Protein AF-A0A164ES96-F1 (afdb_monomer_lite)

pLDDT: mean 88.78, std 10.43, range [56.09, 97.69]

Structure (mmCIF, N/CA/C/O backbone):
data_AF-A0A164ES96-F1
#
_entry.id   AF-A0A164ES96-F1
#
loop_
_atom_site.group_PDB
_atom_site.id
_atom_site.type_symbol
_atom_site.label_atom_id
_atom_site.label_alt_id
_atom_site.label_comp_id
_atom_site.label_asym_id
_atom_site.label_entity_id
_atom_site.label_seq_id
_atom_site.pdbx_PDB_ins_code
_atom_site.Cartn_x
_atom_site.Cartn_y
_atom_site.Cartn_z
_atom_site.occupancy
_atom_site.B_iso_or_equiv
_atom_site.auth_seq_id
_atom_site.auth_comp_id
_atom_site.auth_asym_id
_atom_site.auth_atom_id
_atom_site.pdbx_PDB_model_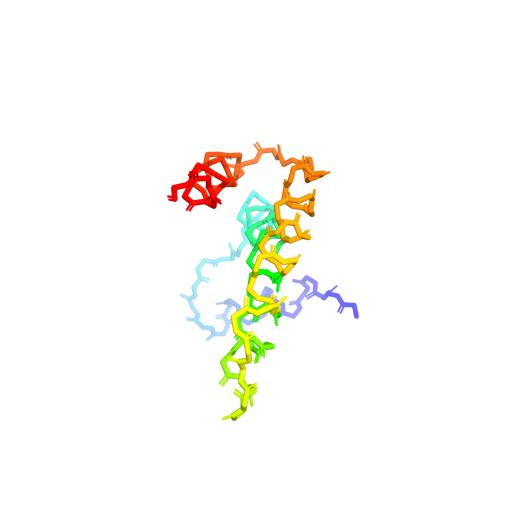num
ATOM 1 N N . SER A 1 1 ? -18.757 3.237 -4.068 1.00 56.09 1 SER A N 1
ATOM 2 C CA . SER A 1 1 ? -18.360 3.824 -2.774 1.00 56.09 1 SER A CA 1
ATOM 3 C C . SER A 1 1 ? -18.228 2.709 -1.751 1.00 56.09 1 SER A C 1
ATOM 5 O O . SER A 1 1 ? -18.923 1.704 -1.869 1.00 56.09 1 SER A O 1
ATOM 7 N N . PHE A 1 2 ? -17.312 2.849 -0.793 1.00 63.59 2 PHE A N 1
ATOM 8 C CA . PHE A 1 2 ? -17.210 1.948 0.355 1.00 63.59 2 PHE A CA 1
ATOM 9 C C . PHE A 1 2 ? -18.459 2.109 1.234 1.00 63.59 2 PHE A C 1
ATOM 11 O O . PHE A 1 2 ? -18.815 3.233 1.580 1.00 63.59 2 PHE A O 1
ATOM 18 N N . ASP A 1 3 ? -19.142 1.006 1.545 1.00 76.94 3 ASP A N 1
ATOM 19 C CA . ASP A 1 3 ? -20.344 0.997 2.382 1.00 76.94 3 ASP A CA 1
ATOM 20 C C . ASP A 1 3 ? -20.012 0.336 3.734 1.00 76.94 3 ASP A C 1
ATOM 22 O O . ASP A 1 3 ? -19.869 -0.892 3.799 1.00 76.94 3 ASP A O 1
ATOM 26 N N . PRO A 1 4 ? -19.864 1.122 4.815 1.00 73.88 4 PRO A N 1
ATOM 27 C CA . PRO A 1 4 ? -19.466 0.602 6.121 1.00 73.88 4 PRO A CA 1
ATOM 28 C C . PRO A 1 4 ? -20.499 -0.359 6.725 1.00 73.88 4 PRO A C 1
ATOM 30 O O . PRO A 1 4 ? -20.137 -1.196 7.555 1.00 73.88 4 PRO A O 1
ATOM 33 N N . LEU A 1 5 ? -21.767 -0.291 6.301 1.00 83.06 5 LEU A N 1
ATOM 34 C CA . LEU A 1 5 ? -22.805 -1.209 6.768 1.00 83.06 5 LEU A CA 1
ATOM 35 C C . LEU A 1 5 ? -22.621 -2.599 6.159 1.00 83.06 5 LEU A C 1
ATOM 37 O O . LEU A 1 5 ? -22.737 -3.594 6.870 1.00 83.06 5 LEU A O 1
ATOM 41 N N . LYS A 1 6 ? -22.238 -2.684 4.878 1.00 87.44 6 LYS A N 1
ATOM 42 C CA . LYS A 1 6 ? -21.965 -3.972 4.216 1.00 87.44 6 LYS A CA 1
ATOM 43 C C . LYS A 1 6 ? -20.798 -4.711 4.854 1.00 87.44 6 LYS A C 1
ATOM 45 O O . LYS A 1 6 ? -20.883 -5.923 5.031 1.00 87.44 6 LYS A O 1
ATOM 50 N N . LEU A 1 7 ? -19.732 -3.991 5.208 1.00 85.94 7 LEU A N 1
ATOM 51 C CA . LEU A 1 7 ? -18.569 -4.590 5.863 1.00 85.94 7 LEU A CA 1
ATOM 52 C C . LEU A 1 7 ? -18.930 -5.121 7.253 1.00 85.94 7 LEU A C 1
ATOM 54 O O . LEU A 1 7 ? -18.578 -6.247 7.584 1.00 85.94 7 LEU A O 1
ATOM 58 N N . ARG A 1 8 ? -19.707 -4.356 8.028 1.00 87.50 8 ARG A N 1
ATOM 59 C CA . ARG A 1 8 ? -20.206 -4.797 9.335 1.00 87.50 8 ARG A CA 1
ATOM 60 C C . ARG A 1 8 ? -21.072 -6.052 9.219 1.00 87.50 8 ARG A C 1
ATOM 62 O O . ARG A 1 8 ? -20.806 -7.031 9.906 1.00 87.50 8 ARG A O 1
ATOM 69 N N . THR A 1 9 ? -22.044 -6.057 8.305 1.00 92.81 9 THR A N 1
ATOM 70 C CA . THR A 1 9 ? -22.889 -7.233 8.046 1.00 92.81 9 THR A CA 1
ATOM 71 C C . THR A 1 9 ? -22.065 -8.444 7.605 1.00 92.81 9 THR A C 1
ATOM 73 O O . THR A 1 9 ? -22.407 -9.577 7.938 1.00 92.81 9 THR A O 1
ATOM 76 N N . LEU A 1 10 ? -20.983 -8.239 6.849 1.00 92.50 10 LEU A N 1
ATOM 77 C CA . LEU A 1 10 ? -20.078 -9.318 6.463 1.00 92.50 10 LEU A CA 1
ATOM 78 C C . LEU A 1 10 ? -19.317 -9.875 7.674 1.00 92.50 10 LEU A C 1
ATOM 80 O O . LEU A 1 10 ? -19.298 -11.091 7.839 1.00 92.50 10 LEU A O 1
ATOM 84 N N . CYS A 1 11 ? -18.754 -9.019 8.534 1.00 93.31 11 CYS A N 1
ATOM 85 C CA . CYS A 1 11 ? -18.086 -9.444 9.771 1.00 93.31 11 CYS A CA 1
ATOM 86 C C . CYS A 1 11 ? -19.028 -10.256 10.672 1.00 93.31 11 CYS A C 1
ATOM 88 O O . CYS A 1 11 ? -18.659 -11.332 11.133 1.00 93.31 11 CYS A O 1
ATOM 90 N N . GLU A 1 12 ? -20.273 -9.796 10.836 1.00 94.69 12 GLU A N 1
ATOM 91 C CA . GLU A 1 12 ? -21.312 -10.506 11.593 1.00 94.69 12 GLU A CA 1
ATOM 92 C C . GLU A 1 12 ? -21.604 -11.894 11.003 1.00 94.69 12 GLU A C 1
ATOM 94 O O . GLU A 1 12 ? -21.630 -12.887 11.730 1.00 94.69 12 GLU A O 1
ATOM 99 N N . LYS A 1 13 ? -21.777 -11.990 9.677 1.00 96.12 13 LYS A N 1
ATOM 100 C CA . LYS A 1 13 ? -22.020 -13.270 8.985 1.00 96.12 13 LYS A CA 1
ATOM 101 C C . LYS A 1 13 ? -20.838 -14.231 9.075 1.00 96.12 13 LYS A C 1
ATOM 103 O O . LYS A 1 13 ? -21.051 -15.437 9.141 1.00 96.12 13 LYS A O 1
ATOM 108 N N . LEU A 1 14 ? -19.618 -13.702 9.047 1.00 96.19 14 LEU A N 1
ATOM 109 C CA . LEU A 1 14 ? -18.383 -14.475 9.171 1.00 96.19 14 LEU A CA 1
ATOM 110 C C . LEU A 1 14 ? -18.015 -14.776 10.632 1.00 96.19 14 LEU A C 1
ATOM 112 O O . LEU A 1 14 ? -17.041 -15.483 10.860 1.00 96.19 14 LEU A O 1
ATOM 116 N N . GLN A 1 15 ? -18.787 -14.268 11.603 1.00 95.56 15 GLN A N 1
ATOM 117 C CA . GLN A 1 15 ? -18.526 -14.403 13.040 1.00 95.56 15 GLN A CA 1
ATOM 118 C C . GLN A 1 15 ? -17.124 -13.916 13.448 1.00 95.56 15 GLN A C 1
ATOM 120 O O . GLN A 1 15 ? -16.501 -14.465 14.354 1.00 95.56 15 GLN A O 1
ATOM 125 N N . VAL A 1 16 ? -16.631 -12.873 12.777 1.00 94.75 16 VAL A N 1
ATOM 126 C CA . VAL A 1 16 ? -15.356 -12.216 13.090 1.00 94.75 16 VAL A CA 1
ATOM 127 C C . VAL A 1 16 ? -15.601 -10.856 13.728 1.00 94.75 16 VAL A C 1
ATOM 129 O O . VAL A 1 16 ? -16.655 -10.243 13.533 1.00 94.75 16 VAL A O 1
ATOM 132 N N . SER A 1 17 ? -14.610 -10.368 14.474 1.00 92.25 17 SER A N 1
ATOM 133 C CA . SER A 1 17 ? -14.655 -9.030 15.058 1.00 92.25 17 SER A CA 1
ATOM 134 C C . SER A 1 17 ? -14.923 -7.969 13.981 1.00 92.25 17 SER A C 1
ATOM 136 O O . SER A 1 17 ? -14.375 -8.059 12.875 1.00 92.25 17 SER A O 1
ATOM 138 N N . PRO A 1 18 ? -15.779 -6.970 14.261 1.00 90.25 18 PRO A N 1
ATOM 139 C CA . PRO A 1 18 ? -15.956 -5.840 13.365 1.00 90.25 18 PRO A CA 1
ATOM 140 C C . PRO A 1 18 ? -14.633 -5.107 13.182 1.00 90.25 18 PRO A C 1
ATOM 142 O O . PRO A 1 18 ? -13.948 -4.837 14.160 1.00 90.25 18 PRO A O 1
ATOM 145 N N . ILE A 1 19 ? -14.329 -4.731 11.942 1.00 88.69 19 ILE A N 1
ATOM 146 C CA . ILE A 1 19 ? -13.141 -3.928 11.656 1.00 88.69 19 ILE A CA 1
ATOM 147 C C . ILE A 1 19 ? -13.329 -2.545 12.293 1.00 88.69 19 ILE A C 1
ATOM 149 O O . ILE A 1 19 ? -14.332 -1.863 12.037 1.00 88.69 19 ILE A O 1
ATOM 153 N N . GLU A 1 20 ? -12.385 -2.127 13.120 1.00 89.81 20 GLU A N 1
ATOM 154 C CA . GLU A 1 20 ? -12.382 -0.846 13.815 1.00 89.81 20 GLU A CA 1
ATOM 155 C C . GLU A 1 20 ? -11.921 0.299 12.905 1.00 89.81 20 GLU A C 1
ATOM 157 O O . GLU A 1 20 ? -11.574 0.113 11.735 1.00 89.81 20 GLU A O 1
ATOM 162 N N . GLN A 1 21 ? -11.994 1.536 13.401 1.00 88.19 21 GLN A N 1
ATOM 163 C CA . GLN A 1 21 ? -11.587 2.685 12.594 1.00 88.19 21 GLN A CA 1
ATOM 164 C C . GLN A 1 21 ? -10.081 2.683 12.318 1.00 88.19 21 GLN A C 1
ATOM 166 O O . GLN A 1 21 ? -9.689 2.959 11.186 1.00 88.19 21 GLN A O 1
ATOM 171 N N . ASP A 1 22 ? -9.267 2.313 13.303 1.00 90.62 22 ASP A N 1
ATOM 172 C CA . ASP A 1 22 ? -7.811 2.275 13.158 1.00 90.62 22 ASP A CA 1
ATOM 173 C C . ASP A 1 22 ? -7.377 1.164 12.200 1.00 90.62 22 ASP A C 1
ATOM 175 O O . ASP A 1 22 ? -6.553 1.393 11.319 1.00 90.62 22 ASP A O 1
ATOM 179 N N . GLU A 1 23 ? -8.025 -0.002 12.257 1.00 91.25 23 GLU A N 1
ATOM 180 C CA . GLU A 1 23 ? -7.808 -1.084 11.291 1.00 91.25 23 GLU A CA 1
ATOM 181 C C . GLU A 1 23 ? -8.214 -0.671 9.867 1.00 91.25 23 GLU A C 1
ATOM 183 O O . GLU A 1 23 ? -7.527 -0.990 8.896 1.00 91.25 23 GLU A O 1
ATOM 188 N N . ARG A 1 24 ? -9.305 0.095 9.710 1.00 89.19 24 ARG A N 1
ATOM 189 C CA . ARG A 1 24 ? -9.671 0.676 8.406 1.00 89.19 24 ARG A CA 1
ATOM 190 C C . ARG A 1 24 ? -8.631 1.679 7.912 1.00 89.19 24 ARG A C 1
ATOM 192 O O . ARG A 1 24 ? -8.334 1.687 6.717 1.00 89.19 24 ARG A O 1
ATOM 199 N N . ASN A 1 25 ? -8.109 2.526 8.797 1.00 91.94 25 ASN A N 1
ATOM 200 C CA . ASN A 1 25 ? -7.080 3.505 8.455 1.00 91.94 25 ASN A CA 1
ATOM 201 C C . ASN A 1 25 ? -5.790 2.794 8.018 1.00 91.94 25 ASN A C 1
ATOM 203 O O . ASN A 1 25 ? -5.266 3.114 6.953 1.00 91.94 25 ASN A O 1
ATOM 207 N N . LEU A 1 26 ? -5.373 1.761 8.757 1.00 94.56 26 LEU A N 1
ATOM 208 C CA . LEU A 1 26 ? -4.249 0.891 8.414 1.00 94.56 26 LEU A CA 1
ATOM 209 C C . LEU A 1 26 ? -4.432 0.269 7.024 1.00 94.56 26 LEU A C 1
ATOM 211 O O . LEU A 1 26 ? -3.548 0.371 6.180 1.00 94.56 26 LEU A O 1
ATOM 215 N N . LEU A 1 27 ? -5.591 -0.342 6.754 1.00 93.56 27 LEU A N 1
ATOM 216 C CA . LEU A 1 27 ? -5.876 -0.964 5.456 1.00 93.56 27 LEU A CA 1
ATOM 217 C C . LEU A 1 27 ? -5.859 0.052 4.311 1.00 93.56 27 LEU A C 1
ATOM 219 O O . LEU A 1 27 ? -5.350 -0.245 3.231 1.00 93.56 27 LEU A O 1
ATOM 223 N N . ARG A 1 28 ? -6.405 1.252 4.530 1.00 94.19 28 ARG A N 1
ATOM 224 C CA . ARG A 1 28 ? -6.392 2.332 3.535 1.00 94.19 28 ARG A CA 1
ATOM 225 C C . ARG A 1 28 ? -4.963 2.724 3.171 1.00 94.19 28 ARG A C 1
ATOM 227 O O . ARG A 1 28 ? -4.661 2.876 1.990 1.00 94.19 28 ARG A O 1
ATOM 234 N N . GLU A 1 29 ? -4.104 2.888 4.166 1.00 97.38 29 GLU A N 1
ATOM 235 C CA . GLU A 1 29 ? -2.709 3.256 3.949 1.00 97.38 29 GLU A CA 1
ATOM 236 C C . GLU A 1 29 ? -1.887 2.126 3.328 1.00 97.38 29 GLU A C 1
ATOM 238 O O . GLU A 1 29 ? -1.172 2.348 2.353 1.00 97.38 29 GLU A O 1
ATOM 243 N N . TYR A 1 30 ? -2.069 0.895 3.810 1.00 96.94 30 TYR A N 1
ATOM 244 C CA . TYR A 1 30 ? -1.476 -0.294 3.206 1.00 96.94 30 TYR A CA 1
ATOM 245 C C . TYR A 1 30 ? -1.819 -0.384 1.717 1.00 96.94 30 TYR A C 1
ATOM 247 O O . TYR A 1 30 ? -0.943 -0.589 0.879 1.00 96.94 30 TYR A O 1
ATOM 255 N N . LEU A 1 31 ? -3.090 -0.171 1.362 1.00 96.62 31 LEU A N 1
ATOM 256 C CA . LEU A 1 31 ? -3.515 -0.147 -0.034 1.00 96.62 31 LEU A CA 1
ATOM 257 C C . LEU A 1 31 ? -2.867 1.002 -0.812 1.00 96.62 31 LEU A C 1
ATOM 259 O O . LEU A 1 31 ? -2.510 0.797 -1.970 1.00 96.62 31 LEU A O 1
ATOM 263 N N . ALA A 1 32 ? -2.681 2.179 -0.210 1.00 96.75 32 ALA A N 1
ATOM 264 C CA . ALA A 1 32 ? -2.002 3.299 -0.861 1.00 96.75 32 ALA A CA 1
ATOM 265 C C . ALA A 1 32 ? -0.541 2.966 -1.223 1.00 96.75 32 ALA A C 1
ATOM 267 O O . ALA A 1 32 ? -0.086 3.355 -2.297 1.00 96.75 32 ALA A O 1
ATOM 268 N N . ILE A 1 33 ? 0.155 2.194 -0.380 1.00 97.69 33 ILE A N 1
ATOM 269 C CA . ILE A 1 33 ? 1.516 1.699 -0.640 1.00 97.69 33 ILE A CA 1
ATOM 270 C C . ILE A 1 33 ? 1.507 0.569 -1.678 1.00 97.69 33 ILE A C 1
ATOM 272 O O . ILE A 1 33 ? 2.259 0.598 -2.649 1.00 97.69 33 ILE A O 1
ATOM 276 N N . MET A 1 34 ? 0.656 -0.442 -1.493 1.00 97.50 34 MET A N 1
ATOM 277 C CA . MET A 1 34 ? 0.730 -1.685 -2.268 1.00 97.50 34 MET A CA 1
ATOM 278 C C . MET A 1 34 ? 0.101 -1.591 -3.655 1.00 97.50 34 MET A C 1
ATOM 280 O O . MET A 1 34 ? 0.537 -2.293 -4.565 1.00 97.50 34 MET A O 1
ATOM 284 N N . THR A 1 35 ? -0.895 -0.723 -3.850 1.00 96.56 35 THR A N 1
ATOM 285 C CA . THR A 1 35 ? -1.546 -0.538 -5.158 1.00 96.56 35 THR A CA 1
ATOM 286 C C . THR A 1 35 ? -0.556 -0.143 -6.259 1.00 96.56 35 THR A C 1
ATOM 288 O O . THR A 1 35 ? -0.526 -0.830 -7.280 1.00 96.56 35 THR A O 1
ATOM 291 N N . PRO A 1 36 ? 0.273 0.914 -6.114 1.00 95.62 36 PRO A N 1
ATOM 292 C CA . PRO A 1 36 ? 1.247 1.245 -7.148 1.00 95.62 36 PRO A CA 1
ATOM 293 C C . PRO A 1 36 ? 2.255 0.109 -7.357 1.00 95.62 36 PRO A C 1
ATOM 295 O O . PRO A 1 36 ? 2.572 -0.187 -8.502 1.00 95.62 36 PRO A O 1
ATOM 298 N N . ILE A 1 37 ? 2.699 -0.576 -6.297 1.00 95.12 37 ILE A N 1
ATOM 299 C CA . ILE A 1 37 ? 3.626 -1.714 -6.409 1.00 95.12 37 ILE A CA 1
ATOM 300 C C . ILE A 1 37 ? 3.025 -2.821 -7.278 1.00 95.12 37 ILE A C 1
ATOM 302 O O . ILE A 1 37 ? 3.673 -3.262 -8.222 1.00 95.12 37 ILE A O 1
ATOM 306 N N . ALA A 1 38 ? 1.783 -3.227 -7.005 1.00 95.12 38 ALA A N 1
ATOM 307 C CA . ALA A 1 38 ? 1.086 -4.241 -7.792 1.00 95.12 38 ALA A CA 1
ATOM 308 C C . ALA A 1 38 ? 0.975 -3.834 -9.270 1.00 95.12 38 ALA A C 1
ATOM 310 O O . ALA A 1 38 ? 1.304 -4.627 -10.143 1.00 95.12 38 ALA A O 1
ATOM 311 N N . ILE A 1 39 ? 0.621 -2.573 -9.548 1.00 91.81 39 ILE A N 1
ATOM 312 C CA . ILE A 1 39 ? 0.536 -2.049 -10.921 1.00 91.81 39 ILE A CA 1
ATOM 313 C C . ILE A 1 39 ? 1.888 -2.141 -11.642 1.00 91.81 39 ILE A C 1
ATOM 315 O O . ILE A 1 39 ? 1.943 -2.599 -12.780 1.00 91.81 39 ILE A O 1
ATOM 319 N N . TYR A 1 40 ? 2.985 -1.707 -11.013 1.00 90.69 40 TYR A N 1
ATOM 320 C CA . TYR A 1 40 ? 4.303 -1.777 -11.652 1.00 90.69 40 TYR A CA 1
ATOM 321 C C . TYR A 1 40 ? 4.797 -3.214 -11.804 1.00 90.69 40 TYR A C 1
ATOM 323 O O . TYR A 1 40 ? 5.436 -3.517 -12.806 1.00 90.69 40 TYR A O 1
ATOM 331 N N . LEU A 1 41 ? 4.486 -4.104 -10.859 1.00 90.38 41 LEU A N 1
ATOM 332 C CA . LEU A 1 41 ? 4.788 -5.525 -11.001 1.00 90.38 41 LEU A CA 1
ATOM 333 C C . LEU A 1 41 ? 4.025 -6.139 -12.174 1.00 90.38 41 LEU A C 1
ATOM 335 O O . LEU A 1 41 ? 4.654 -6.805 -12.986 1.00 90.38 41 LEU A O 1
ATOM 339 N N . ASP A 1 42 ? 2.732 -5.854 -12.322 1.00 89.19 42 ASP A N 1
ATOM 340 C CA . ASP A 1 42 ? 1.934 -6.334 -13.455 1.00 89.19 42 ASP A CA 1
ATOM 341 C C . ASP A 1 42 ? 2.508 -5.849 -14.795 1.00 89.19 42 ASP A C 1
ATOM 343 O O . ASP A 1 42 ? 2.622 -6.628 -15.741 1.00 89.19 42 ASP A O 1
ATOM 347 N N . VAL A 1 43 ? 2.935 -4.582 -14.871 1.00 85.69 43 VAL A N 1
ATOM 348 C CA . VAL A 1 43 ? 3.597 -4.028 -16.065 1.00 85.69 43 VAL A CA 1
ATOM 349 C C . VAL A 1 43 ? 4.920 -4.742 -16.348 1.00 85.69 43 VAL A C 1
ATOM 351 O O . VAL A 1 43 ? 5.166 -5.162 -17.474 1.00 85.69 43 VAL A O 1
ATOM 354 N N . LEU A 1 44 ? 5.778 -4.902 -15.338 1.00 85.44 44 LEU A N 1
ATOM 355 C CA . LEU A 1 44 ? 7.100 -5.512 -15.508 1.00 85.44 44 LEU A CA 1
ATOM 356 C C . LEU A 1 44 ? 7.027 -7.021 -15.790 1.00 85.44 44 LEU A C 1
ATOM 358 O O . LEU A 1 44 ? 7.888 -7.551 -16.488 1.00 85.44 44 LEU A O 1
ATOM 362 N N . GLN A 1 45 ? 6.024 -7.718 -15.252 1.00 84.56 45 GLN A N 1
ATOM 363 C CA . GLN A 1 45 ? 5.85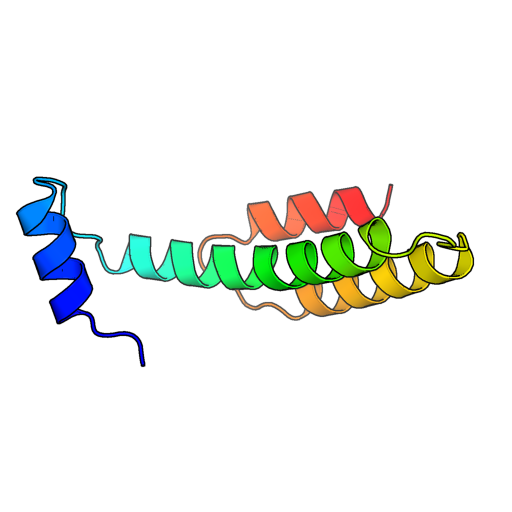7 -9.170 -15.385 1.00 84.56 45 GLN A CA 1
ATOM 364 C C . GLN A 1 45 ? 5.010 -9.571 -16.600 1.00 84.56 45 GLN A C 1
ATOM 366 O O . GLN A 1 45 ? 5.161 -10.684 -17.101 1.00 84.56 45 GLN A O 1
ATOM 371 N N . GLY A 1 46 ? 4.124 -8.693 -17.079 1.00 78.56 46 GLY A N 1
ATOM 372 C CA . GLY A 1 46 ? 3.266 -8.945 -18.240 1.00 78.56 46 GLY A CA 1
ATOM 373 C C . GLY A 1 46 ? 3.963 -8.767 -19.594 1.00 78.56 46 GLY A C 1
ATOM 374 O O . GLY A 1 46 ? 3.484 -9.274 -20.610 1.00 78.56 46 GLY A O 1
ATOM 375 N N . GLU A 1 47 ? 5.103 -8.077 -19.630 1.00 71.25 47 GLU A N 1
ATOM 376 C CA . GLU A 1 47 ? 5.828 -7.789 -20.867 1.00 71.25 47 GLU A CA 1
ATOM 377 C C . GLU A 1 47 ? 6.721 -8.962 -21.303 1.00 71.25 47 GLU A C 1
ATOM 379 O O . GLU A 1 47 ? 7.836 -9.159 -20.819 1.00 71.25 47 GLU A O 1
ATOM 384 N N . THR A 1 48 ? 6.255 -9.725 -22.297 1.00 64.00 48 THR A N 1
ATOM 385 C CA . THR A 1 48 ? 7.009 -10.839 -22.922 1.00 64.00 48 THR A CA 1
ATOM 386 C C . THR A 1 48 ? 8.360 -10.435 -23.531 1.00 64.00 48 THR A C 1
ATOM 388 O O . THR A 1 48 ? 9.229 -11.287 -23.701 1.00 64.00 48 THR A O 1
ATOM 391 N N . ASN A 1 49 ? 8.556 -9.145 -23.825 1.00 58.47 49 ASN A N 1
ATOM 392 C CA . ASN A 1 49 ? 9.810 -8.558 -24.301 1.00 58.47 49 ASN A CA 1
ATOM 393 C C . ASN A 1 49 ? 10.253 -7.415 -23.376 1.00 58.47 49 ASN A C 1
ATOM 395 O O . ASN A 1 49 ? 10.590 -6.332 -23.855 1.00 58.47 49 ASN A O 1
ATOM 399 N N . CYS A 1 50 ? 10.198 -7.613 -22.054 1.00 56.66 50 CYS A N 1
ATOM 400 C CA . CYS A 1 50 ? 10.607 -6.590 -21.096 1.00 56.66 50 CYS A CA 1
ATOM 401 C C . CYS A 1 50 ? 12.100 -6.263 -21.273 1.00 56.66 50 CYS A C 1
ATOM 403 O O . CYS A 1 50 ? 12.987 -6.902 -20.707 1.00 56.66 50 CYS A O 1
ATOM 405 N N . PHE A 1 51 ? 12.397 -5.257 -22.094 1.00 60.91 51 PHE A N 1
ATOM 406 C CA . PHE A 1 51 ? 13.724 -4.676 -22.173 1.00 60.91 51 PHE A CA 1
ATOM 407 C C . PHE A 1 51 ? 14.035 -4.077 -20.800 1.00 60.91 51 PHE A C 1
ATOM 409 O O . PHE A 1 51 ? 13.221 -3.332 -20.250 1.00 60.91 51 PHE A O 1
ATOM 416 N N . LEU A 1 52 ? 15.235 -4.332 -20.265 1.00 63.84 52 LEU A N 1
ATOM 417 C CA . LEU A 1 52 ? 15.720 -3.711 -19.021 1.00 63.84 52 LEU A CA 1
ATOM 418 C C . LEU A 1 52 ? 15.535 -2.175 -18.994 1.00 63.84 52 LEU A C 1
ATOM 420 O O . LEU A 1 52 ? 15.505 -1.578 -17.921 1.00 63.84 52 LEU A O 1
ATOM 424 N N . GLY A 1 53 ? 15.363 -1.539 -20.159 1.00 73.31 53 GLY A N 1
ATOM 425 C CA . GLY A 1 53 ? 15.058 -0.117 -20.307 1.00 73.31 53 GLY A CA 1
ATOM 426 C C . GLY A 1 53 ? 13.752 0.364 -19.658 1.00 73.31 53 GLY A C 1
ATOM 427 O O . GLY A 1 53 ? 13.633 1.564 -19.438 1.00 73.31 53 GLY A O 1
ATOM 428 N N . LEU A 1 54 ? 12.801 -0.517 -19.313 1.00 80.38 54 LEU A N 1
ATOM 429 C CA . LEU A 1 54 ? 11.573 -0.140 -18.587 1.00 80.38 54 LEU A CA 1
ATOM 430 C C . LEU A 1 54 ? 11.672 -0.320 -17.067 1.00 80.38 54 LEU A C 1
ATOM 432 O O . LEU A 1 54 ? 10.876 0.267 -16.334 1.00 80.38 54 LEU A O 1
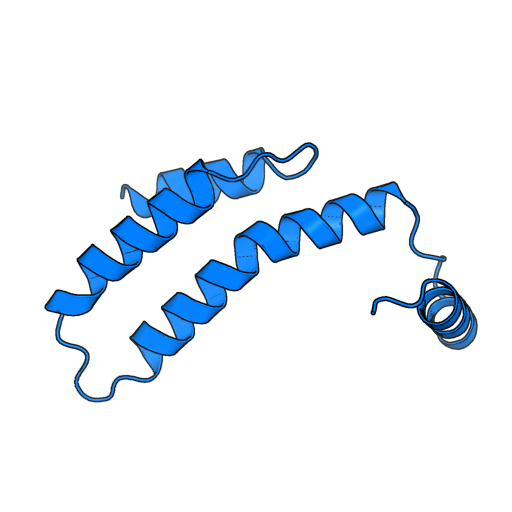ATOM 436 N N . VAL A 1 55 ? 12.655 -1.082 -16.578 1.00 86.00 55 VAL A N 1
ATOM 437 C CA . VAL A 1 55 ? 12.808 -1.378 -15.145 1.00 86.00 55 VAL A CA 1
ATOM 438 C C . VAL A 1 55 ? 13.156 -0.109 -14.377 1.00 86.00 55 VAL A C 1
ATOM 440 O O . 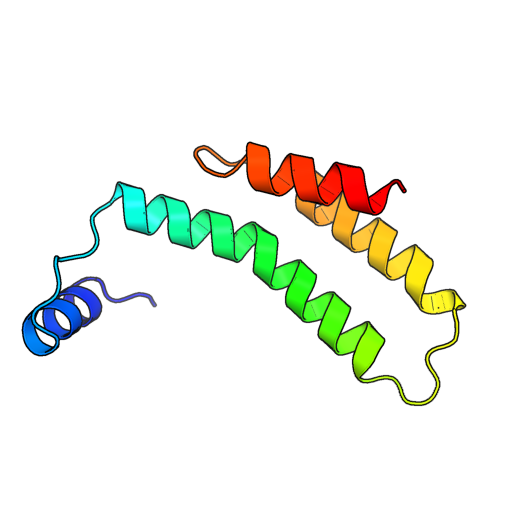VAL A 1 55 ? 12.397 0.317 -13.512 1.00 86.00 55 VAL A O 1
ATOM 443 N N . LEU A 1 56 ? 14.262 0.543 -14.741 1.00 87.75 56 LEU A N 1
ATOM 444 C CA . LEU A 1 56 ? 14.721 1.760 -14.073 1.00 87.75 56 LEU A CA 1
ATOM 445 C C . LEU A 1 56 ? 13.654 2.874 -14.029 1.00 87.75 56 LEU A C 1
ATOM 447 O O . LEU A 1 56 ? 13.382 3.367 -12.934 1.00 87.75 56 LEU A O 1
ATOM 451 N N . PRO A 1 57 ? 12.994 3.264 -15.141 1.00 89.00 57 PRO A N 1
ATOM 452 C CA . PRO A 1 57 ? 11.963 4.300 -15.078 1.00 89.00 57 PRO A CA 1
ATOM 453 C C . PRO A 1 57 ? 10.740 3.876 -14.251 1.00 89.00 57 PRO A C 1
ATOM 455 O O . PRO A 1 57 ? 10.165 4.717 -13.560 1.00 89.00 57 PRO A O 1
ATOM 458 N N . SER A 1 58 ? 10.367 2.592 -14.260 1.00 89.44 58 SER A N 1
ATOM 459 C CA . SER A 1 58 ? 9.276 2.078 -13.419 1.00 89.44 58 SER A CA 1
ATOM 460 C C . SER A 1 58 ? 9.617 2.175 -11.933 1.00 89.44 58 SER A C 1
ATOM 462 O O . SER A 1 58 ? 8.799 2.659 -11.152 1.00 89.44 58 SER A O 1
ATOM 464 N N . LEU A 1 59 ? 10.842 1.803 -11.548 1.00 91.12 59 LEU A N 1
ATOM 465 C CA . LEU A 1 59 ? 11.324 1.924 -10.170 1.00 91.12 59 LEU A CA 1
ATOM 466 C C . LEU A 1 59 ? 11.419 3.390 -9.725 1.00 91.12 59 LEU A C 1
ATOM 468 O O . LEU A 1 59 ? 10.971 3.724 -8.630 1.00 91.12 59 LEU A O 1
ATOM 472 N N . MET A 1 60 ? 11.919 4.291 -10.579 1.00 91.81 60 MET A N 1
ATOM 473 C CA . MET A 1 60 ? 11.975 5.728 -10.272 1.00 91.81 60 MET A CA 1
ATOM 474 C C . MET A 1 60 ? 10.579 6.327 -10.058 1.00 91.81 60 MET A C 1
ATOM 476 O O . MET A 1 60 ? 10.380 7.116 -9.133 1.00 91.81 60 MET A O 1
ATOM 480 N N . MET A 1 61 ? 9.608 5.942 -10.891 1.00 92.62 61 MET A N 1
ATOM 481 C CA . MET A 1 61 ? 8.231 6.420 -10.776 1.00 92.62 61 MET A CA 1
ATOM 482 C C . MET A 1 61 ? 7.529 5.843 -9.540 1.00 92.62 61 MET A C 1
ATOM 484 O O . MET A 1 61 ? 6.835 6.575 -8.832 1.00 92.62 61 MET A O 1
ATOM 488 N N . LEU A 1 62 ? 7.736 4.554 -9.250 1.00 95.06 62 LEU A N 1
ATOM 489 C CA . LEU A 1 62 ? 7.247 3.923 -8.026 1.00 95.06 62 LEU A CA 1
ATOM 490 C C . LEU A 1 62 ? 7.809 4.631 -6.790 1.00 95.06 62 LEU A C 1
ATOM 492 O O . LEU A 1 62 ? 7.044 4.992 -5.899 1.00 95.06 62 LEU A O 1
ATOM 496 N N . ARG A 1 63 ? 9.117 4.909 -6.770 1.00 95.56 63 ARG A N 1
ATOM 497 C CA . ARG A 1 63 ? 9.765 5.636 -5.676 1.00 95.56 63 ARG A CA 1
ATOM 498 C C . ARG A 1 63 ? 9.125 7.005 -5.454 1.00 95.56 63 ARG A C 1
ATOM 500 O O . ARG A 1 63 ? 8.715 7.289 -4.337 1.00 95.56 63 ARG A O 1
ATOM 507 N N . SER A 1 64 ? 8.973 7.811 -6.512 1.00 95.62 64 SER A N 1
ATOM 508 C CA . SER A 1 64 ? 8.332 9.136 -6.414 1.00 95.62 64 SER A CA 1
ATOM 509 C C . SER A 1 64 ? 6.944 9.038 -5.782 1.00 95.62 64 SER A C 1
ATOM 511 O O . SER A 1 64 ? 6.645 9.746 -4.824 1.00 95.62 64 SER A O 1
ATOM 513 N N . LYS A 1 65 ? 6.124 8.090 -6.256 1.00 96.06 65 LYS A N 1
ATOM 514 C CA . LYS A 1 65 ? 4.772 7.868 -5.729 1.00 96.06 65 LYS A CA 1
ATOM 515 C C . LYS A 1 65 ? 4.769 7.508 -4.246 1.00 96.06 65 LYS A C 1
ATOM 517 O O . LYS A 1 65 ? 3.912 8.001 -3.525 1.00 96.06 65 LYS A O 1
ATOM 522 N N . LEU A 1 66 ? 5.692 6.657 -3.792 1.00 97.06 66 LEU A N 1
ATOM 523 C CA . LEU A 1 66 ? 5.774 6.244 -2.387 1.00 97.06 66 LEU A CA 1
ATOM 524 C C . LEU A 1 66 ? 6.309 7.362 -1.476 1.00 97.06 66 LEU A C 1
ATOM 526 O O . LEU A 1 66 ? 5.861 7.492 -0.335 1.00 97.06 66 LEU A O 1
ATOM 530 N N . THR A 1 67 ? 7.232 8.192 -1.968 1.00 96.56 67 THR A N 1
ATOM 531 C CA . THR A 1 67 ? 7.749 9.356 -1.232 1.00 96.56 67 THR A CA 1
ATOM 532 C C . THR A 1 67 ? 6.673 10.423 -1.011 1.00 96.56 67 THR A C 1
ATOM 534 O O . THR A 1 67 ? 6.649 11.053 0.040 1.00 96.56 67 THR A O 1
ATOM 537 N N . GLU A 1 68 ? 5.752 10.601 -1.960 1.00 96.31 68 GLU A N 1
ATOM 538 C CA . GLU A 1 68 ? 4.658 11.581 -1.870 1.00 96.31 68 GLU A CA 1
ATOM 539 C C . GLU A 1 68 ? 3.528 11.173 -0.902 1.00 96.31 68 GLU A C 1
ATOM 541 O O . GLU A 1 68 ? 2.657 11.989 -0.596 1.00 96.31 68 GLU A O 1
ATOM 546 N N . LEU A 1 69 ? 3.518 9.927 -0.409 1.00 96.31 69 LEU A N 1
ATOM 547 C CA . LEU A 1 69 ? 2.498 9.465 0.533 1.00 96.31 69 LEU A CA 1
ATOM 548 C C . LEU A 1 69 ? 2.672 10.114 1.912 1.00 96.31 69 LEU A C 1
ATOM 550 O O . LEU A 1 69 ? 3.745 10.065 2.516 1.00 96.31 69 LEU A O 1
ATOM 554 N N . VAL A 1 70 ? 1.571 10.652 2.434 1.00 95.12 70 VAL A N 1
ATOM 555 C CA . VAL A 1 70 ? 1.430 11.068 3.834 1.00 95.12 70 VAL A CA 1
ATOM 556 C C . VAL A 1 70 ? 0.644 9.976 4.550 1.00 95.12 70 VAL A C 1
A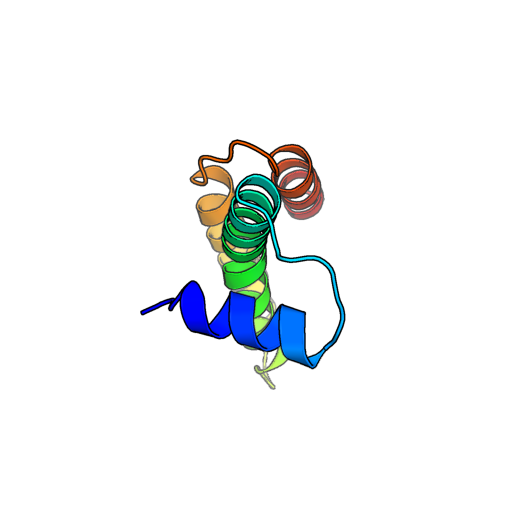TOM 558 O O . VAL A 1 70 ? -0.487 9.675 4.158 1.00 95.12 70 VAL A O 1
ATOM 561 N N . LEU A 1 71 ? 1.275 9.347 5.537 1.00 95.06 71 LEU A N 1
ATOM 562 C CA . LEU A 1 71 ? 0.800 8.148 6.224 1.00 95.06 71 LEU A CA 1
ATOM 563 C C . LEU A 1 71 ? 0.879 8.394 7.730 1.00 95.06 71 LEU A C 1
ATOM 565 O O . LEU A 1 71 ? 1.826 9.027 8.178 1.00 95.06 71 LEU A O 1
ATOM 569 N N . ASP A 1 72 ? -0.088 7.885 8.486 1.00 94.38 72 ASP A N 1
ATOM 570 C CA . ASP A 1 72 ? -0.138 8.039 9.941 1.00 94.38 72 ASP A CA 1
ATOM 571 C C . ASP A 1 72 ? 0.261 6.741 10.670 1.00 94.38 72 ASP A C 1
ATOM 573 O O . ASP A 1 72 ? 0.641 6.779 11.838 1.00 94.38 72 ASP A O 1
ATOM 577 N N . ILE A 1 73 ? 0.144 5.577 10.012 1.00 94.81 73 ILE A N 1
ATOM 578 C CA . ILE A 1 73 ? 0.285 4.253 10.647 1.00 94.81 73 ILE A CA 1
ATOM 579 C C . ILE A 1 73 ? 1.361 3.396 9.965 1.00 94.81 73 ILE A C 1
ATOM 581 O O . ILE A 1 73 ? 2.059 2.629 10.621 1.00 94.81 73 ILE A O 1
ATOM 585 N N . THR A 1 74 ? 1.496 3.488 8.642 1.00 96.00 74 THR A N 1
ATOM 586 C CA . THR A 1 74 ? 2.317 2.558 7.833 1.00 96.00 74 THR A CA 1
ATOM 587 C C . THR A 1 74 ? 3.629 3.155 7.311 1.00 96.00 74 THR A C 1
ATOM 589 O O . THR A 1 74 ? 4.185 2.667 6.324 1.00 96.00 74 THR A O 1
ATOM 592 N N . GLU A 1 75 ? 4.155 4.188 7.973 1.00 96.50 75 GLU A N 1
ATOM 593 C CA . GLU A 1 75 ? 5.407 4.857 7.584 1.00 96.50 75 GLU A CA 1
ATOM 594 C C . GLU A 1 75 ? 6.587 3.880 7.494 1.00 96.50 75 GLU A C 1
ATOM 596 O O . GLU A 1 75 ? 7.263 3.835 6.470 1.00 96.50 75 GLU A O 1
ATOM 601 N N . GLU A 1 76 ? 6.764 3.011 8.495 1.00 96.62 76 GLU A N 1
ATOM 602 C CA . GLU A 1 76 ? 7.856 2.025 8.520 1.00 96.62 76 GLU A CA 1
ATOM 603 C C . GLU A 1 76 ? 7.807 1.050 7.334 1.00 96.62 76 GLU A C 1
ATOM 605 O O . GLU A 1 76 ? 8.842 0.661 6.790 1.00 96.62 76 GLU A O 1
ATOM 610 N N . LEU A 1 77 ? 6.601 0.667 6.896 1.00 96.44 77 LEU A N 1
ATOM 611 C CA . LEU A 1 77 ? 6.426 -0.190 5.724 1.00 96.44 77 LEU A CA 1
ATOM 612 C C . LEU A 1 77 ? 6.853 0.545 4.449 1.00 96.44 77 LEU A C 1
ATOM 614 O O . LEU A 1 77 ? 7.577 -0.018 3.626 1.00 96.44 77 LEU A O 1
ATOM 618 N N . ARG A 1 78 ? 6.414 1.799 4.287 1.00 97.06 78 ARG A N 1
ATOM 619 C CA . ARG A 1 78 ? 6.784 2.645 3.146 1.00 97.06 78 ARG A CA 1
ATOM 620 C C . ARG A 1 78 ? 8.295 2.856 3.100 1.00 97.06 78 ARG A C 1
ATOM 622 O O . ARG A 1 78 ? 8.891 2.680 2.040 1.00 97.06 78 ARG A O 1
ATOM 629 N N . ASP A 1 79 ? 8.909 3.167 4.234 1.00 96.88 79 ASP A N 1
ATOM 630 C CA . ASP A 1 79 ? 10.341 3.450 4.339 1.00 96.88 79 ASP A CA 1
ATOM 631 C C . ASP A 1 79 ? 11.185 2.195 4.088 1.00 96.88 79 ASP A C 1
ATOM 633 O O . ASP A 1 79 ? 12.172 2.243 3.353 1.00 96.88 79 ASP A O 1
ATOM 637 N N . GLY A 1 80 ? 10.754 1.040 4.606 1.00 96.94 80 GLY A N 1
ATOM 638 C CA . GLY A 1 80 ? 11.397 -0.243 4.326 1.00 96.94 80 GLY A CA 1
ATOM 639 C C . GLY A 1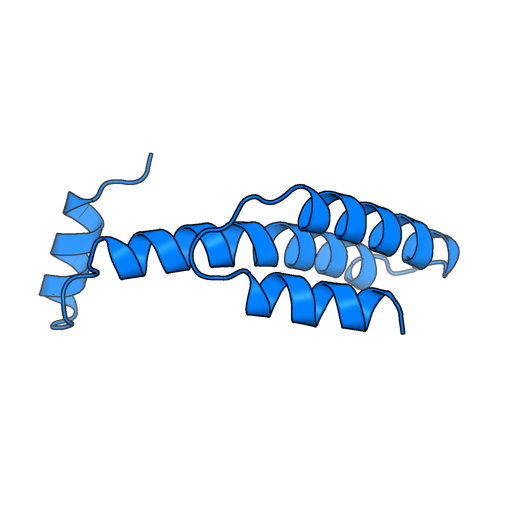 80 ? 11.370 -0.609 2.840 1.00 96.94 80 GLY A C 1
ATOM 640 O O . GLY A 1 80 ? 12.357 -1.124 2.318 1.00 96.94 80 GLY A O 1
ATOM 641 N N . ILE A 1 81 ? 10.273 -0.315 2.135 1.00 96.00 81 ILE A N 1
ATOM 642 C CA . ILE A 1 81 ? 10.179 -0.528 0.683 1.00 96.00 81 ILE A CA 1
ATOM 643 C C . ILE A 1 81 ? 11.062 0.469 -0.070 1.00 96.00 81 ILE A C 1
ATOM 645 O O . ILE A 1 81 ? 11.776 0.062 -0.985 1.00 96.00 81 ILE A O 1
ATOM 649 N N . LEU A 1 82 ? 11.046 1.751 0.311 1.00 96.00 82 LEU A N 1
ATOM 650 C CA . LEU A 1 82 ? 11.896 2.774 -0.302 1.00 96.00 82 LEU A CA 1
ATOM 651 C C . LEU A 1 82 ? 13.378 2.406 -0.212 1.00 96.00 82 LEU A C 1
ATOM 653 O O . LEU A 1 82 ? 14.064 2.475 -1.227 1.00 96.00 82 LEU A O 1
ATOM 657 N N . LEU A 1 83 ? 13.840 1.935 0.950 1.00 95.75 83 LEU A N 1
ATOM 658 C CA . LEU A 1 83 ? 15.221 1.486 1.143 1.00 95.75 83 LEU A CA 1
ATOM 659 C C . LEU A 1 83 ? 15.610 0.383 0.147 1.00 95.75 83 LEU A C 1
ATOM 661 O O . LEU A 1 83 ? 16.693 0.412 -0.423 1.00 95.75 83 LEU A O 1
ATOM 665 N N . ARG A 1 84 ? 14.711 -0.575 -0.108 1.00 90.56 84 ARG A N 1
ATOM 666 C CA . ARG A 1 84 ? 14.956 -1.686 -1.045 1.00 90.56 84 ARG A CA 1
ATOM 667 C C . ARG A 1 84 ? 14.885 -1.291 -2.514 1.00 90.56 84 ARG A C 1
ATOM 669 O O . ARG A 1 84 ? 15.377 -2.035 -3.350 1.00 90.56 84 ARG A O 1
ATOM 676 N N . LEU A 1 85 ? 14.268 -0.157 -2.840 1.00 88.81 85 LEU A N 1
ATOM 677 C CA . LEU A 1 85 ? 14.285 0.392 -4.199 1.00 88.81 85 LEU A CA 1
ATOM 678 C C . LEU A 1 85 ? 15.606 1.111 -4.523 1.00 88.81 85 LEU A C 1
ATOM 680 O O . LEU A 1 85 ? 15.825 1.456 -5.684 1.00 88.81 85 LEU A O 1
ATOM 684 N N . GLU A 1 86 ? 16.448 1.374 -3.518 1.00 77.50 86 GLU A N 1
ATOM 685 C CA . GLU A 1 86 ? 17.758 2.027 -3.664 1.00 77.50 86 GLU A CA 1
ATOM 686 C C . GLU A 1 86 ? 18.939 1.042 -3.734 1.00 77.50 86 GLU A C 1
ATOM 688 O O . GLU A 1 86 ? 20.035 1.454 -4.120 1.00 77.50 86 GLU A O 1
ATOM 693 N N . GLU A 1 87 ? 18.716 -0.228 -3.377 1.00 71.81 87 GLU A N 1
ATOM 694 C CA . GLU A 1 87 ? 19.679 -1.341 -3.485 1.00 71.81 87 GLU A CA 1
ATOM 695 C C . GLU A 1 87 ? 19.782 -1.883 -4.923 1.00 71.81 87 GLU A C 1
ATOM 697 O O . GLU A 1 87 ? 20.925 -2.171 -5.352 1.00 71.81 87 GLU A O 1
#

Organism: NCBI:txid35525

Radius of gyration: 16.91 Å; chains: 1; bounding box: 43×26×39 Å

Foldseek 3Di:
DDDLVVQQVVCVVVVHDRQDPVNVLVVVVVCQLVVLVVVLCCVQVVDPPNDCVSVVVSLVVSLVSLVPDDHDPCVVVSVVVNVVSVD

Secondary structure (DSSP, 8-state):
---HHHHHHHHHHTT-PPP-HHHHHHHHHHHHHHHHHHHHHHHHHH-TT--GGGHHHHHHHHHHHHHT---SS-HHHHHHHHHHT--

Sequence (87 aa):
SFDPLKLRTLCEKLQVSPIEQDERNLLREYLAIMTPIAIYLDVLQGETNCFLGLVLPSLMMLRSKLTELVLDITEELRDGILLRLEE